Protein AF-A9XLN7-F1 (afdb_monomer)

Organism: Mytilus galloprovincialis (NCBI:txid29158)

Radius of gyration: 15.3 Å; Cα contacts (8 Å, |Δi|>4): 31; chains: 1; bounding box: 29×18×43 Å

Secondary structure (DSSP, 8-state):
--B-GGG--HHHHHHHHIIIIIHHHHHHHHHHHHHHHTT---------HHHHH--TTB--

pLDDT: mean 90.47, std 8.2, range [57.44, 98.38]

Foldseek 3Di:
DQAAPVGDDPVNVVVCCCPQPVVLVVVCVVCVVVCVVVVHDDDDHDDDPCRVPNDGSDDD

Nearest PDB structures (foldseek):
  7emg-assembly1_A  TM=9.601E-01  e=1.381E-02  Serratia marcescens
  1q7b-assembly1_B  TM=9.559E-01  e=1.708E-02  Escherichia coli
  4nbu-assembly1_D  TM=9.770E-01  e=2.269E-02  Bacillus sp. SG-1
  2ewm-assembly1_A-2  TM=9.544E-01  e=2.047E-01  Azoarcus
  6a41-assembly1_A  TM=9.023E-01  e=1.655E-01  Rhodospirillaceae

Structure (mmCIF, N/CA/C/O backbone):
data_AF-A9XLN7-F1
#
_entry.id   AF-A9XLN7-F1
#
loop_
_atom_site.group_PDB
_atom_site.id
_atom_site.type_symbol
_atom_site.label_atom_id
_atom_site.label_alt_id
_atom_site.label_comp_id
_atom_site.label_asym_id
_atom_site.label_entity_id
_atom_site.label_seq_id
_atom_site.pdbx_PDB_ins_code
_atom_site.Cartn_x
_atom_site.Cartn_y
_atom_site.Cartn_z
_atom_site.occupancy
_atom_site.B_iso_or_equiv
_atom_site.auth_seq_id
_atom_site.auth_comp_id
_atom_site.auth_asym_id
_atom_site.auth_atom_id
_atom_site.pdbx_PDB_model_num
ATOM 1 N N . GLU A 1 1 ? 9.085 -8.439 -13.212 1.00 57.44 1 GLU A N 1
ATOM 2 C CA . GLU A 1 1 ? 10.286 -7.606 -13.408 1.00 57.44 1 GLU A CA 1
ATOM 3 C C . GLU A 1 1 ? 9.866 -6.157 -13.535 1.00 57.44 1 GLU A C 1
ATOM 5 O O . GLU A 1 1 ? 8.723 -5.901 -13.908 1.00 57.44 1 GLU A O 1
ATOM 10 N N . ASP A 1 2 ? 10.762 -5.243 -13.182 1.00 73.56 2 ASP A N 1
ATOM 11 C CA . ASP A 1 2 ? 10.530 -3.805 -13.288 1.00 73.56 2 ASP A CA 1
ATOM 12 C C . ASP A 1 2 ? 10.402 -3.416 -14.768 1.00 73.56 2 ASP A C 1
ATOM 14 O O . ASP A 1 2 ? 11.246 -3.775 -15.592 1.00 73.56 2 ASP A O 1
ATOM 18 N N . ARG A 1 3 ? 9.313 -2.720 -15.117 1.00 76.12 3 ARG A N 1
ATOM 19 C CA . ARG A 1 3 ? 9.034 -2.281 -16.488 1.00 76.12 3 ARG A CA 1
ATOM 20 C C . ARG A 1 3 ? 9.189 -0.775 -16.590 1.00 76.12 3 ARG A C 1
ATOM 22 O O . ARG A 1 3 ? 8.694 -0.020 -15.755 1.00 76.12 3 ARG A O 1
ATOM 29 N N . SER A 1 4 ? 9.850 -0.320 -17.649 1.00 82.88 4 SER A N 1
ATOM 30 C CA . SER A 1 4 ? 9.856 1.106 -17.970 1.00 82.88 4 SER A CA 1
ATOM 31 C C . SER A 1 4 ? 8.427 1.585 -18.224 1.00 82.88 4 SER A C 1
ATOM 33 O O . SER A 1 4 ? 7.583 0.821 -18.691 1.00 82.88 4 SER A O 1
ATOM 35 N N . PHE A 1 5 ? 8.167 2.867 -17.981 1.00 82.25 5 PHE A N 1
ATOM 36 C CA . PHE A 1 5 ? 6.850 3.456 -18.231 1.00 82.25 5 PHE A CA 1
ATOM 37 C C . PHE A 1 5 ? 6.356 3.222 -19.670 1.00 82.25 5 PHE A C 1
ATOM 39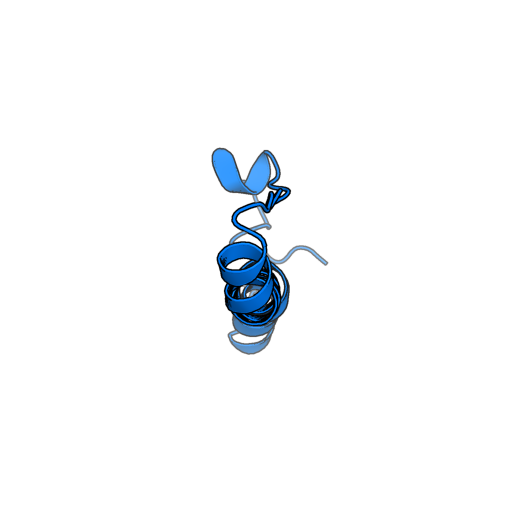 O O . PHE A 1 5 ? 5.182 2.974 -19.890 1.00 82.25 5 PHE A O 1
ATOM 46 N N . ALA A 1 6 ? 7.259 3.217 -20.654 1.00 86.25 6 ALA A N 1
ATOM 47 C CA . ALA A 1 6 ? 6.906 2.968 -22.052 1.00 86.25 6 ALA A CA 1
ATOM 48 C C . ALA A 1 6 ? 6.519 1.506 -22.360 1.00 86.25 6 ALA A C 1
ATOM 50 O O . ALA A 1 6 ? 5.985 1.232 -23.429 1.00 86.25 6 ALA A O 1
ATOM 51 N N . SER A 1 7 ? 6.829 0.561 -21.467 1.00 86.31 7 SER A N 1
ATOM 52 C CA . SER A 1 7 ? 6.644 -0.882 -21.685 1.00 86.31 7 SER A CA 1
ATOM 53 C C . SER A 1 7 ? 5.663 -1.537 -20.710 1.00 86.31 7 SER A C 1
ATOM 55 O O . SER A 1 7 ? 5.458 -2.754 -20.775 1.00 86.31 7 SER A O 1
ATOM 57 N N . ILE A 1 8 ? 5.072 -0.757 -19.798 1.00 89.19 8 ILE A N 1
ATOM 58 C CA . ILE A 1 8 ? 4.062 -1.247 -18.863 1.00 89.19 8 ILE A CA 1
ATOM 59 C C . ILE A 1 8 ? 2.720 -1.407 -19.580 1.00 89.19 8 ILE A C 1
ATOM 61 O O . ILE A 1 8 ? 2.301 -0.535 -20.336 1.00 89.19 8 ILE A O 1
ATOM 65 N N . SER A 1 9 ? 2.059 -2.544 -19.364 1.00 92.81 9 SER A N 1
ATOM 66 C CA . SER A 1 9 ? 0.682 -2.736 -19.819 1.00 92.81 9 SER A CA 1
ATOM 67 C C . SER A 1 9 ? -0.302 -2.189 -18.785 1.00 92.81 9 SER A C 1
ATOM 69 O O . SER A 1 9 ? 0.001 -2.179 -17.590 1.00 92.81 9 SER A O 1
ATOM 71 N N . ASP A 1 10 ? -1.510 -1.825 -19.214 1.00 93.44 10 ASP A N 1
ATOM 72 C CA . ASP A 1 10 ? -2.580 -1.411 -18.294 1.00 93.44 10 ASP A CA 1
ATOM 73 C C . ASP A 1 10 ? -2.886 -2.497 -17.250 1.00 93.44 10 ASP A C 1
ATOM 75 O O . ASP A 1 10 ? -3.148 -2.204 -16.085 1.00 93.44 10 ASP A O 1
ATOM 79 N N . GLN A 1 11 ? -2.780 -3.774 -17.633 1.00 93.25 11 GLN A N 1
ATOM 80 C CA . GLN A 1 11 ? -2.978 -4.893 -16.714 1.00 93.25 11 GLN A CA 1
ATOM 81 C C . GLN A 1 11 ? -1.901 -4.944 -15.622 1.00 93.25 11 GLN A C 1
ATOM 83 O O . GLN A 1 11 ? -2.221 -5.200 -14.459 1.00 93.25 11 GLN A O 1
ATOM 88 N N . ASP A 1 12 ? -0.637 -4.704 -15.977 1.00 90.69 12 ASP A N 1
ATOM 89 C CA . ASP A 1 12 ? 0.459 -4.642 -15.006 1.00 90.69 12 ASP A CA 1
ATOM 90 C C . ASP A 1 12 ? 0.304 -3.426 -14.084 1.00 90.69 12 ASP A C 1
ATOM 92 O O . ASP A 1 12 ? 0.469 -3.545 -12.867 1.00 90.69 12 ASP A O 1
ATOM 96 N N . TRP A 1 13 ? -0.074 -2.274 -14.647 1.00 90.44 13 TRP A N 1
ATOM 97 C CA . TRP A 1 13 ? -0.364 -1.051 -13.897 1.00 90.44 13 TRP A CA 1
ATOM 98 C C . TRP A 1 13 ? -1.466 -1.280 -12.858 1.00 90.44 13 TRP A C 1
ATOM 100 O O . TRP A 1 13 ? -1.280 -1.019 -11.662 1.00 90.44 13 TRP A O 1
ATOM 110 N N . ASP A 1 14 ? -2.587 -1.855 -13.289 1.00 93.88 14 ASP A N 1
ATOM 111 C CA . ASP A 1 14 ? -3.714 -2.188 -12.425 1.00 93.88 14 ASP A CA 1
ATOM 112 C C . ASP A 1 14 ? -3.337 -3.202 -11.347 1.00 93.88 14 ASP A C 1
ATOM 114 O O . ASP A 1 14 ? -3.804 -3.104 -10.208 1.00 93.88 14 ASP A O 1
ATOM 118 N N . LEU A 1 15 ? -2.508 -4.194 -11.681 1.00 92.56 15 LEU A N 1
ATOM 119 C CA . LEU A 1 15 ? -2.053 -5.201 -10.730 1.00 92.56 15 LEU A CA 1
ATOM 120 C C . LEU A 1 15 ? -1.217 -4.566 -9.611 1.00 92.56 15 LEU A C 1
ATOM 122 O O . LEU A 1 15 ? -1.486 -4.823 -8.433 1.00 92.56 15 LEU A O 1
ATOM 126 N N . ILE A 1 16 ? -0.263 -3.697 -9.963 1.00 91.25 16 ILE A N 1
ATOM 127 C CA . ILE A 1 16 ? 0.584 -2.963 -9.009 1.00 91.25 16 ILE A CA 1
ATOM 128 C C . ILE A 1 16 ? -0.291 -2.151 -8.046 1.00 91.25 16 ILE A C 1
ATOM 130 O O . ILE A 1 16 ? -0.160 -2.280 -6.825 1.00 91.25 16 ILE A O 1
ATOM 134 N N . HIS A 1 17 ? -1.254 -1.389 -8.567 1.00 92.62 17 HIS A N 1
ATOM 135 C CA . HIS A 1 17 ? -2.162 -0.574 -7.755 1.00 92.62 17 HIS A CA 1
ATOM 136 C C . HIS A 1 17 ? -3.080 -1.408 -6.872 1.00 92.62 17 HIS A C 1
ATOM 138 O O . HIS A 1 17 ? -3.369 -1.051 -5.722 1.00 92.62 17 HIS A O 1
ATOM 144 N N . ARG A 1 18 ? -3.549 -2.540 -7.400 1.00 93.00 18 ARG A N 1
ATOM 145 C CA . ARG A 1 18 ? -4.430 -3.445 -6.672 1.00 93.00 18 ARG A CA 1
ATOM 146 C C . ARG A 1 18 ? -3.735 -4.021 -5.446 1.00 93.00 18 ARG A C 1
ATOM 148 O O . ARG A 1 18 ? -4.356 -4.084 -4.388 1.00 93.00 18 ARG A O 1
ATOM 155 N N . VAL A 1 19 ? -2.467 -4.399 -5.577 1.00 89.12 19 VAL A N 1
ATOM 156 C CA . VAL A 1 19 ? -1.690 -4.991 -4.484 1.00 89.12 19 VAL A CA 1
ATOM 157 C C . VAL A 1 19 ? -1.190 -3.921 -3.511 1.00 89.12 19 VAL A C 1
ATOM 159 O O . VAL A 1 19 ? -1.417 -4.049 -2.310 1.00 89.12 19 VAL A O 1
ATOM 162 N N . HIS A 1 20 ? -0.558 -2.851 -4.000 1.00 90.56 20 HIS A N 1
ATOM 163 C CA . HIS A 1 20 ? 0.162 -1.910 -3.135 1.00 90.56 20 HIS A CA 1
ATOM 164 C C . HIS A 1 20 ? -0.724 -0.839 -2.483 1.00 90.56 20 HIS A C 1
ATOM 166 O O . HIS A 1 20 ? -0.474 -0.463 -1.337 1.00 90.56 20 HIS A O 1
ATOM 172 N N . LEU A 1 21 ? -1.778 -0.373 -3.163 1.00 92.00 21 LEU A N 1
ATOM 173 C CA . LEU A 1 21 ? -2.688 0.646 -2.624 1.00 92.00 21 LEU A CA 1
ATOM 174 C C . L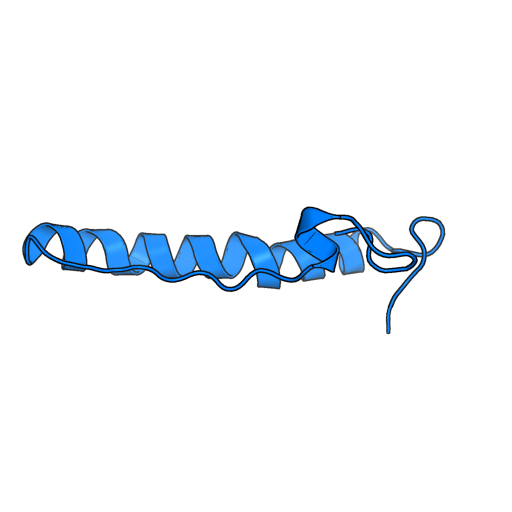EU A 1 21 ? -4.033 0.045 -2.221 1.00 92.00 21 LEU A C 1
ATOM 176 O O . LEU A 1 21 ? -4.456 0.139 -1.065 1.00 92.00 21 LEU A O 1
ATOM 180 N N . ARG A 1 22 ? -4.727 -0.576 -3.180 1.00 95.44 22 ARG A N 1
ATOM 181 C CA . ARG A 1 22 ? -6.116 -1.006 -2.979 1.00 95.44 22 ARG A CA 1
ATOM 182 C C . ARG A 1 22 ? -6.227 -2.099 -1.919 1.00 95.44 22 ARG A C 1
ATOM 184 O O . ARG A 1 22 ? -7.160 -2.049 -1.119 1.00 95.44 22 ARG A O 1
ATOM 191 N N . GLY A 1 23 ? -5.291 -3.046 -1.882 1.00 94.62 23 GLY A N 1
ATOM 192 C CA . GLY A 1 23 ? -5.239 -4.101 -0.869 1.00 94.62 23 GLY A CA 1
ATOM 193 C C . GLY A 1 23 ? -5.137 -3.527 0.544 1.00 94.62 23 GLY A C 1
ATOM 194 O O . GLY A 1 23 ? -5.998 -3.792 1.387 1.00 94.62 23 GLY A O 1
ATOM 195 N N . SER A 1 24 ? -4.155 -2.652 0.770 1.00 94.94 24 SER A N 1
ATOM 196 C CA . SER A 1 24 ? -3.936 -1.958 2.046 1.00 94.94 24 SER A CA 1
ATOM 197 C C . SER A 1 24 ? -5.173 -1.177 2.501 1.00 94.94 24 SER A C 1
ATOM 199 O O . SER A 1 24 ? -5.562 -1.244 3.671 1.00 94.94 24 SER A O 1
ATOM 201 N N . PHE A 1 25 ? -5.854 -0.493 1.573 1.00 96.25 25 PHE A N 1
ATOM 202 C CA . PHE A 1 25 ? -7.114 0.198 1.852 1.00 96.25 25 PHE A CA 1
ATOM 203 C C . PHE A 1 25 ? -8.238 -0.765 2.251 1.00 96.25 25 PHE A C 1
ATOM 205 O O . PHE A 1 25 ? -8.937 -0.514 3.232 1.00 96.25 25 PHE A O 1
ATOM 212 N N . GLN A 1 26 ? -8.433 -1.862 1.515 1.00 97.62 26 GLN A N 1
ATOM 213 C CA . GLN A 1 26 ? -9.524 -2.800 1.784 1.00 97.62 26 GLN A CA 1
ATOM 214 C C . GLN A 1 26 ? -9.390 -3.463 3.156 1.00 97.62 26 GLN A C 1
ATOM 216 O O . GLN A 1 26 ? -10.372 -3.504 3.900 1.00 97.62 26 GLN A O 1
ATOM 221 N N . VAL A 1 27 ? -8.185 -3.915 3.513 1.00 96.69 27 VAL A N 1
ATOM 222 C CA . VAL A 1 27 ? -7.909 -4.513 4.829 1.00 96.69 27 VAL A CA 1
ATOM 223 C C . VAL A 1 27 ? -8.101 -3.482 5.939 1.00 96.69 27 VAL A C 1
ATOM 225 O O . VAL A 1 27 ? -8.778 -3.754 6.930 1.00 96.69 27 VAL A O 1
ATOM 228 N N . THR A 1 28 ? -7.594 -2.264 5.743 1.00 97.62 28 THR A N 1
ATOM 229 C CA . THR A 1 28 ? -7.795 -1.158 6.690 1.00 97.62 28 THR A CA 1
ATOM 230 C C . THR A 1 28 ? -9.274 -0.857 6.904 1.00 97.62 28 THR A C 1
ATOM 232 O O . THR A 1 28 ? -9.733 -0.764 8.041 1.00 97.62 28 THR A O 1
ATOM 235 N N . ARG A 1 29 ? -10.050 -0.758 5.819 1.00 97.94 29 ARG A N 1
ATOM 236 C CA . ARG A 1 29 ? -11.491 -0.498 5.871 1.00 97.94 29 ARG A CA 1
ATOM 237 C C . ARG A 1 29 ? -12.241 -1.608 6.603 1.00 97.94 29 ARG A C 1
ATOM 239 O O . ARG A 1 29 ? -13.167 -1.305 7.347 1.00 97.94 29 ARG A O 1
ATOM 246 N N . ALA A 1 30 ? -11.843 -2.863 6.409 1.00 98.19 30 ALA A N 1
ATOM 247 C CA . ALA A 1 30 ? -12.421 -3.994 7.127 1.00 98.19 30 ALA A CA 1
ATOM 248 C C . ALA A 1 30 ? -12.086 -3.956 8.630 1.00 98.19 30 ALA A C 1
ATOM 250 O O . ALA A 1 30 ? -12.955 -4.217 9.456 1.00 98.19 30 ALA A O 1
ATOM 251 N N . ALA A 1 31 ? -10.862 -3.571 9.003 1.00 97.94 31 ALA A N 1
ATOM 252 C CA . ALA A 1 31 ? -10.437 -3.478 10.401 1.00 97.94 31 ALA A CA 1
ATOM 253 C C . ALA A 1 31 ? -11.018 -2.255 11.146 1.00 97.94 31 ALA A C 1
ATOM 255 O O . ALA A 1 31 ? -11.191 -2.286 12.368 1.00 97.94 31 ALA A O 1
ATOM 256 N N . TRP A 1 32 ? -11.343 -1.180 10.422 1.00 97.94 32 TRP A N 1
ATOM 257 C CA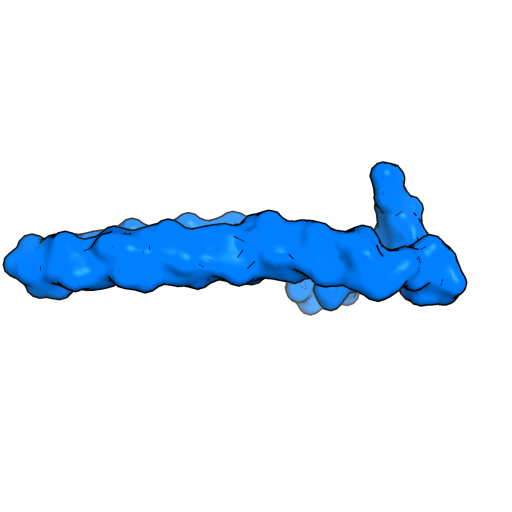 . TRP A 1 32 ? -11.723 0.120 10.981 1.00 97.94 32 TRP A CA 1
ATOM 258 C C . TRP A 1 32 ? -12.890 0.092 11.991 1.00 97.94 32 TRP A C 1
ATOM 260 O O . TRP A 1 32 ? -12.747 0.681 13.068 1.00 97.94 32 TRP A O 1
ATOM 270 N N . PRO A 1 33 ? -14.022 -0.603 11.743 1.00 98.31 33 PRO A N 1
ATOM 271 C CA . PRO A 1 33 ? -15.123 -0.656 12.708 1.00 98.31 33 PRO A CA 1
ATOM 272 C C . PRO A 1 33 ? -14.717 -1.299 14.040 1.00 98.31 33 PRO A C 1
ATOM 274 O O . PRO A 1 33 ? -15.162 -0.855 15.100 1.00 98.31 33 PRO A O 1
ATOM 277 N N . HIS A 1 34 ? -13.838 -2.306 14.003 1.00 98.19 34 HIS A N 1
ATOM 278 C CA . HIS A 1 34 ? -13.343 -2.992 15.197 1.00 98.19 34 HIS A CA 1
ATOM 279 C C . HIS A 1 34 ? -12.432 -2.082 16.027 1.00 98.19 34 HIS A C 1
ATOM 281 O O . HIS A 1 34 ? -12.603 -1.986 17.242 1.00 98.19 34 HIS A O 1
ATOM 2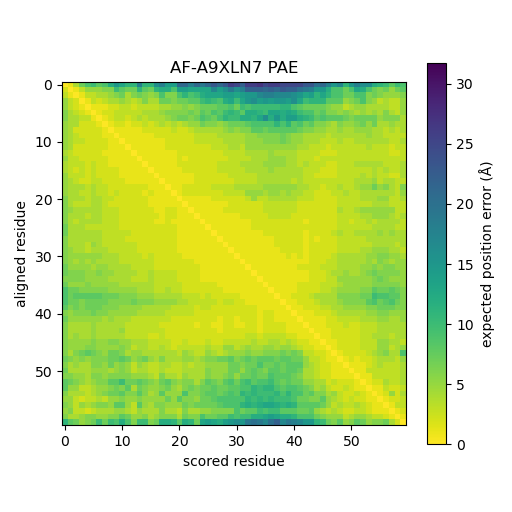87 N N . MET A 1 35 ? -11.525 -1.349 15.371 1.00 98.25 35 MET A N 1
ATOM 288 C CA . MET A 1 35 ? -10.672 -0.353 16.034 1.00 98.25 35 MET A CA 1
ATOM 289 C C . MET A 1 35 ? -11.510 0.756 16.685 1.00 98.25 35 MET A C 1
ATOM 291 O O . MET A 1 35 ? -11.280 1.127 17.838 1.00 98.25 35 MET A O 1
ATOM 295 N N . LYS A 1 36 ? -12.546 1.238 15.982 1.00 97.94 36 LYS A N 1
ATOM 296 C CA . LYS A 1 36 ? -13.476 2.247 16.508 1.00 97.94 36 LYS A CA 1
ATOM 297 C C . LYS A 1 36 ? -14.238 1.733 17.734 1.00 97.94 36 LYS A C 1
ATOM 299 O O . LYS A 1 36 ? -14.311 2.443 18.735 1.00 97.94 36 LYS A O 1
ATOM 304 N N . LYS A 1 37 ? -14.771 0.504 17.681 1.00 98.38 37 LYS A N 1
ATOM 305 C CA . LYS A 1 37 ? -15.471 -0.140 18.811 1.00 98.38 37 LYS A CA 1
ATOM 306 C C . LYS A 1 37 ? -14.573 -0.246 20.045 1.00 98.38 37 LYS A C 1
ATOM 308 O O . LYS A 1 37 ? -15.021 0.042 21.150 1.00 98.38 37 LYS A O 1
ATOM 313 N N . ASN A 1 38 ? -13.309 -0.604 19.844 1.00 97.75 38 ASN A N 1
ATOM 314 C CA . ASN A 1 38 ? -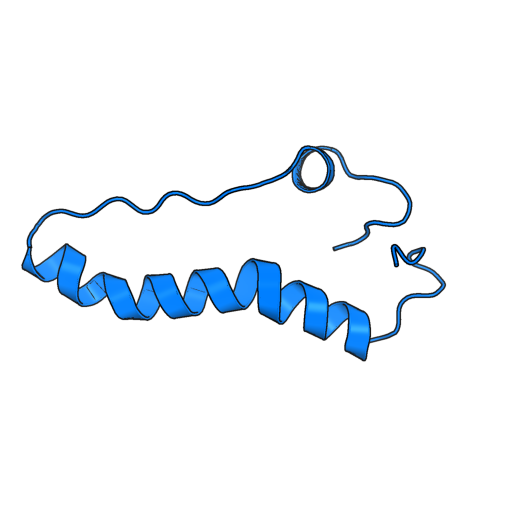12.340 -0.777 20.924 1.00 97.75 38 ASN A CA 1
ATOM 315 C C . ASN A 1 38 ? -11.736 0.548 21.421 1.00 97.75 38 ASN A C 1
ATOM 317 O O . ASN A 1 38 ? -10.904 0.526 22.324 1.00 97.75 38 ASN A O 1
ATOM 321 N N . LYS A 1 39 ? -12.129 1.694 20.837 1.00 97.50 39 LYS A N 1
ATOM 322 C CA . LYS A 1 39 ? -11.551 3.029 21.092 1.00 97.50 39 LYS A CA 1
ATOM 323 C C . LYS A 1 39 ? -10.019 3.054 20.967 1.00 97.50 39 LYS A C 1
ATOM 325 O O . LYS A 1 39 ? -9.356 3.893 21.570 1.00 97.50 39 LYS A O 1
ATOM 330 N N . TYR A 1 40 ? -9.464 2.123 20.194 1.00 97.12 40 TYR A N 1
ATOM 331 C CA . TYR A 1 40 ? -8.031 1.919 20.060 1.00 97.12 40 TYR A CA 1
ATOM 332 C C . TYR A 1 40 ? -7.712 1.127 18.791 1.00 97.12 40 TYR A C 1
ATOM 334 O O . TYR A 1 40 ? -8.383 0.152 18.451 1.00 97.12 40 TYR A O 1
ATOM 342 N N . GLY A 1 41 ? -6.637 1.521 18.118 1.00 96.38 41 GLY A N 1
ATOM 343 C CA . GLY A 1 41 ? -6.074 0.824 16.971 1.00 96.38 41 GLY A CA 1
ATOM 344 C C . GLY A 1 41 ? -4.890 1.599 16.410 1.00 96.38 41 GLY A C 1
ATOM 345 O O . GLY A 1 41 ? -4.802 2.815 16.573 1.00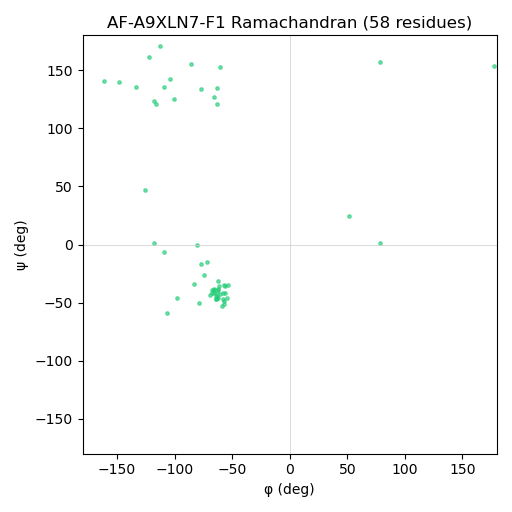 96.38 41 GLY A O 1
ATOM 346 N N . ARG A 1 42 ? -3.965 0.894 15.760 1.00 97.62 42 ARG A N 1
ATOM 347 C CA . ARG A 1 42 ? -2.851 1.493 15.021 1.00 97.62 42 ARG A CA 1
ATOM 348 C C . ARG A 1 42 ? -2.747 0.801 13.673 1.00 97.62 42 ARG A C 1
ATOM 350 O O . ARG A 1 42 ? -2.836 -0.421 13.604 1.00 97.62 42 ARG A O 1
ATOM 357 N N . ILE A 1 43 ? -2.561 1.589 12.624 1.00 97.00 43 ILE A N 1
ATOM 358 C CA . ILE A 1 43 ? -2.323 1.107 11.265 1.00 97.00 43 ILE A CA 1
ATOM 359 C C . ILE A 1 43 ? -0.944 1.613 10.868 1.00 97.00 43 ILE A C 1
ATOM 361 O O . ILE A 1 43 ? -0.684 2.812 10.942 1.00 97.00 43 ILE A O 1
ATOM 365 N N . ILE A 1 44 ? -0.063 0.695 10.484 1.00 95.94 44 ILE A N 1
ATOM 366 C CA . ILE A 1 44 ? 1.287 1.008 10.023 1.00 95.94 44 ILE A CA 1
ATOM 367 C C . ILE A 1 44 ? 1.366 0.559 8.571 1.00 95.94 44 ILE A C 1
ATOM 369 O O . ILE A 1 44 ? 1.152 -0.614 8.274 1.00 95.94 44 ILE A O 1
ATOM 373 N N . MET A 1 45 ? 1.660 1.502 7.683 1.00 94.88 45 MET A N 1
ATOM 374 C CA . MET A 1 45 ? 1.887 1.235 6.267 1.00 94.88 45 MET A CA 1
ATOM 375 C C . MET A 1 45 ? 3.381 1.299 5.979 1.00 94.88 45 MET A C 1
ATOM 377 O O . MET A 1 45 ? 4.088 2.144 6.528 1.00 94.88 45 MET A O 1
ATOM 381 N N . VAL A 1 46 ? 3.854 0.418 5.102 1.00 92.50 46 VAL A N 1
ATOM 382 C CA . VAL A 1 46 ? 5.243 0.409 4.643 1.00 92.50 46 VAL A CA 1
ATOM 383 C C . VAL A 1 46 ? 5.297 1.063 3.271 1.00 92.50 46 VAL A C 1
ATOM 385 O O . VAL A 1 46 ? 4.593 0.649 2.353 1.00 92.50 46 VAL A O 1
ATOM 388 N N . THR A 1 47 ? 6.142 2.081 3.142 1.00 91.31 47 THR A N 1
ATOM 389 C CA . THR A 1 47 ? 6.499 2.690 1.858 1.00 91.31 47 THR A CA 1
ATOM 390 C C . THR A 1 47 ? 7.969 2.411 1.546 1.00 91.31 47 THR A C 1
ATOM 392 O O . THR A 1 47 ? 8.706 1.905 2.393 1.00 91.31 47 THR A O 1
ATOM 395 N N . SER A 1 48 ? 8.408 2.727 0.333 1.00 89.69 48 SER A N 1
ATOM 396 C CA . SER A 1 48 ? 9.802 2.605 -0.093 1.00 89.69 48 SER A CA 1
ATOM 397 C C . SER A 1 48 ? 10.344 3.949 -0.577 1.00 89.69 48 SER A C 1
ATOM 399 O O . SER A 1 48 ? 9.581 4.839 -0.949 1.00 89.69 48 SER A O 1
ATOM 401 N N . ALA A 1 49 ? 11.673 4.089 -0.624 1.00 89.12 49 ALA A N 1
ATOM 402 C CA . ALA A 1 49 ? 12.323 5.279 -1.178 1.00 89.12 49 ALA A CA 1
ATOM 403 C C . ALA A 1 49 ? 11.881 5.559 -2.626 1.00 89.12 49 ALA A C 1
ATOM 405 O O . ALA A 1 49 ? 11.668 6.712 -2.981 1.00 89.12 49 ALA A O 1
ATOM 406 N N . ALA A 1 50 ? 11.644 4.510 -3.423 1.00 86.50 50 ALA A N 1
ATOM 407 C CA . ALA A 1 50 ? 11.109 4.629 -4.779 1.00 86.50 50 ALA A CA 1
ATOM 408 C C . ALA A 1 50 ? 9.702 5.254 -4.819 1.00 86.50 50 ALA A C 1
ATOM 410 O O . ALA A 1 50 ? 9.382 5.959 -5.766 1.00 86.50 50 ALA A O 1
ATOM 411 N N . GLY A 1 51 ? 8.874 5.044 -3.790 1.00 81.06 51 GLY A N 1
ATOM 412 C CA . GLY A 1 51 ? 7.563 5.692 -3.675 1.00 81.06 51 GLY A CA 1
ATOM 413 C C . GLY A 1 51 ? 7.625 7.157 -3.228 1.00 81.06 51 GLY A C 1
ATOM 414 O O . GLY A 1 51 ? 6.649 7.878 -3.391 1.00 81.06 51 GLY A O 1
ATOM 415 N N . ILE A 1 52 ? 8.752 7.601 -2.660 1.00 87.19 52 ILE A N 1
ATOM 416 C CA . ILE A 1 52 ? 8.946 8.978 -2.175 1.00 87.19 52 ILE A CA 1
ATOM 417 C C . ILE A 1 52 ? 9.692 9.823 -3.212 1.00 87.19 52 ILE A C 1
ATOM 419 O O . ILE A 1 52 ? 9.301 10.952 -3.489 1.00 87.19 52 ILE A O 1
ATOM 423 N N . TYR A 1 53 ? 10.769 9.277 -3.775 1.00 89.38 53 TYR A N 1
ATOM 424 C CA . TYR A 1 53 ? 11.697 9.995 -4.650 1.00 89.38 53 TYR A CA 1
ATOM 425 C C . TYR A 1 53 ? 11.603 9.566 -6.119 1.00 89.38 53 TYR A C 1
ATOM 427 O O . TYR A 1 53 ? 12.239 10.175 -6.975 1.00 89.38 53 TYR A O 1
ATOM 435 N N . GLY A 1 54 ? 10.814 8.532 -6.420 1.00 85.00 54 GLY A N 1
ATOM 436 C CA . GLY A 1 54 ? 10.807 7.883 -7.727 1.00 85.00 54 GLY A CA 1
ATOM 437 C C . GLY A 1 54 ? 11.987 6.925 -7.905 1.00 85.00 54 GLY A C 1
ATOM 438 O O . GLY A 1 54 ? 13.020 7.031 -7.245 1.00 85.00 54 GLY A O 1
ATOM 439 N N . ASN A 1 55 ? 11.828 5.957 -8.806 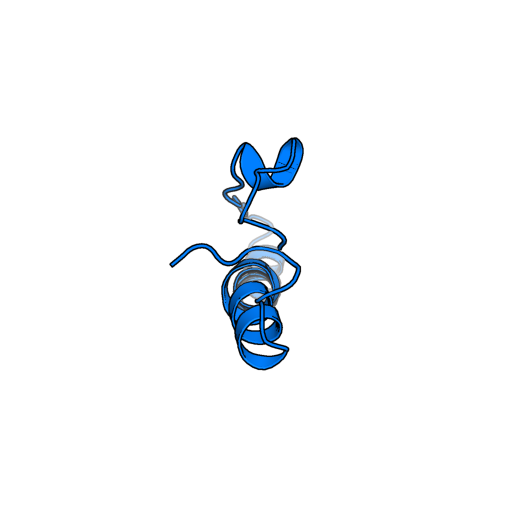1.00 86.50 55 ASN A N 1
ATOM 440 C CA . ASN A 1 55 ? 12.921 5.113 -9.276 1.00 86.50 55 ASN A CA 1
ATOM 441 C C . ASN A 1 55 ? 12.680 4.709 -10.737 1.00 86.50 55 ASN A C 1
ATOM 443 O O . ASN A 1 55 ? 11.547 4.419 -11.135 1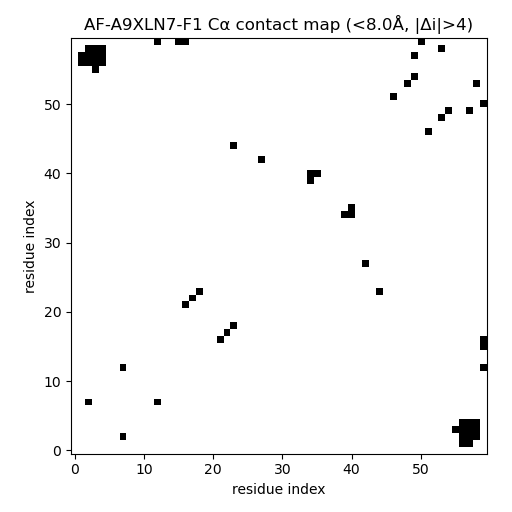.00 86.50 55 ASN A O 1
ATOM 447 N N . PHE A 1 56 ? 13.740 4.697 -11.546 1.00 85.00 56 PHE A N 1
ATOM 448 C CA . PHE A 1 56 ? 13.636 4.321 -12.954 1.00 85.00 56 PHE A CA 1
ATOM 449 C C . PHE A 1 56 ? 13.187 2.856 -13.085 1.00 85.00 56 PHE A C 1
ATOM 451 O O . PHE A 1 56 ? 13.680 1.987 -12.373 1.00 85.00 56 PHE A O 1
ATOM 458 N N . GLY A 1 57 ? 12.230 2.585 -13.979 1.00 82.50 57 GLY A N 1
ATOM 459 C CA . GLY A 1 57 ? 11.628 1.251 -14.139 1.00 82.50 57 GLY A CA 1
ATOM 460 C C . GLY A 1 57 ? 10.579 0.880 -13.081 1.00 82.50 57 GLY A C 1
ATOM 461 O O . GLY A 1 57 ? 10.017 -0.208 -13.138 1.00 82.50 57 GLY A O 1
ATOM 462 N N . GLN A 1 58 ? 10.281 1.774 -12.134 1.00 80.06 58 GLN A N 1
ATOM 463 C CA . GLN A 1 58 ? 9.292 1.553 -11.076 1.00 80.06 58 GLN A CA 1
ATOM 464 C C . GLN A 1 58 ? 8.252 2.670 -11.049 1.00 80.06 58 GLN A C 1
ATOM 466 O O . GLN A 1 58 ? 7.937 3.204 -9.988 1.00 80.06 58 GLN A O 1
ATOM 471 N N . ALA A 1 59 ? 7.722 3.035 -12.217 1.00 75.81 59 ALA A N 1
ATOM 472 C CA . ALA A 1 59 ? 6.526 3.865 -12.261 1.00 75.81 59 ALA A CA 1
ATOM 473 C C . ALA A 1 59 ? 5.373 3.074 -11.621 1.00 75.81 59 ALA A C 1
ATOM 475 O O . ALA A 1 59 ? 5.079 1.956 -12.049 1.00 75.81 59 ALA A O 1
ATOM 476 N N . LYS A 1 60 ? 4.787 3.624 -10.557 1.00 66.75 60 LYS A N 1
ATOM 477 C CA . LYS A 1 60 ? 3.690 3.031 -9.787 1.00 66.75 60 LYS A CA 1
ATOM 478 C C . LYS A 1 60 ? 2.643 4.079 -9.479 1.00 66.75 60 LYS A C 1
ATOM 480 O O . LYS A 1 60 ? 2.948 5.283 -9.628 1.00 66.75 60 LYS A O 1
#

Sequence (60 aa):
EDRSFASISDQDWDLIHRVHLRGSFQVTRAAWPHMKKNKYGRIIMVTSAAGIYGNFGQAK

InterPro domains:
  IPR002347 Short-chain dehydrogenase/reductase SDR [PF00106] (3-58)
  IPR036291 NAD(P)-binding domain superfamily [SSF51735] (3-59)
  IPR051687 Peroxisomal Beta-Oxidation Enzymes [PTHR45024] (2-59)

Solvent-accessible surface area (backbone atoms only — not comparable to 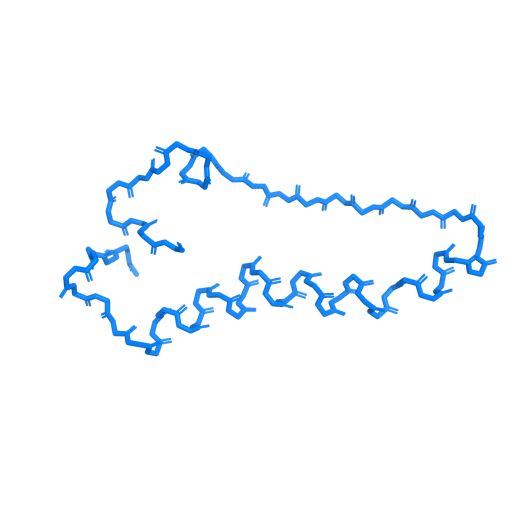full-atom values): 3818 Å² total; per-residue (Å²): 131,79,42,42,76,94,69,56,46,72,69,57,54,51,50,52,44,44,59,71,51,49,42,55,49,52,56,48,60,68,48,44,64,58,27,59,74,66,76,49,79,85,86,86,83,89,83,52,68,46,79,75,73,57,43,91,36,52,77,125

Mean predicted aligned error: 4.33 Å